Protein AF-A0A7S2G359-F1 (afdb_monomer_lite)

Sequence (120 aa):
ASSFGYTTSPPGTKCIFGVDARDENSHCILDGGDYGSMGWCYTSSDRSSWGSCGDGCPLYGANKVLQERIQALENRLDEQAKDGIRDEIAAEDGEAAATAVESTTGAPARSAHAASPRGR

pLDDT: mean 76.42, std 20.87, range [30.61, 97.62]

Foldseek 3Di:
DDDVQAAEDDPPQDADAPLDVQCVRAAAHCPVQPQHPRHKHANDSVSRYIYRDDPPTQDDDPVNVVVVVVVVVVVVVVVVVVVVVVVVVVVVVPDDDDDDDDDDDDDDDDDDDDDDDDDD

Secondary structure (DSSP, 8-state):
-EETTEEEPPTTPPP-TTSSGGGTTTS-B-STTTT-TT-EEESSTTSSEEEE--TTSPP-HHHHHHHHHHHHHHHHHHHHHHHHHHHHHHHHTT---S----------------------

Organism: NCBI:txid327968

Radius of gyration: 33.69 Å; chains: 1; bounding box: 62×44×89 Å

Structure (mmCIF, N/CA/C/O backbone):
data_AF-A0A7S2G359-F1
#
_entry.id   AF-A0A7S2G359-F1
#
loop_
_atom_site.group_PDB
_atom_site.id
_atom_site.type_symbol
_atom_site.label_atom_id
_atom_site.label_alt_id
_atom_site.label_comp_id
_atom_site.label_asym_id
_atom_site.label_entity_id
_atom_site.label_seq_id
_atom_site.pdbx_PDB_ins_code
_atom_site.Cartn_x
_atom_site.Cartn_y
_atom_site.Cartn_z
_atom_site.occupancy
_atom_site.B_iso_or_equiv
_atom_site.auth_seq_id
_atom_site.auth_comp_id
_atom_site.auth_asym_id
_atom_site.auth_atom_id
_atom_site.pdbx_PDB_model_num
ATOM 1 N N . ALA A 1 1 ? 16.456 9.908 -4.224 1.00 54.00 1 ALA A N 1
ATOM 2 C CA . ALA A 1 1 ? 17.850 9.479 -4.445 1.00 54.00 1 ALA A CA 1
ATOM 3 C C . ALA A 1 1 ? 17.878 8.618 -5.699 1.00 54.00 1 ALA A C 1
ATOM 5 O O . ALA A 1 1 ? 17.050 7.723 -5.804 1.00 54.00 1 ALA A O 1
ATOM 6 N N . SER A 1 2 ? 18.752 8.904 -6.662 1.00 48.56 2 SER A N 1
ATOM 7 C CA . SER A 1 2 ? 18.867 8.100 -7.887 1.00 48.56 2 SER A CA 1
ATOM 8 C C . SER A 1 2 ? 20.039 7.134 -7.736 1.00 48.56 2 SER A C 1
ATOM 10 O O . SER A 1 2 ? 21.153 7.565 -7.449 1.00 48.56 2 SER A O 1
ATOM 12 N N . SER A 1 3 ? 19.781 5.839 -7.902 1.00 55.12 3 SER A N 1
ATOM 13 C CA . SER A 1 3 ? 20.812 4.810 -8.074 1.00 55.12 3 SER A CA 1
ATOM 14 C C . SER A 1 3 ? 20.771 4.379 -9.538 1.00 55.12 3 SER A C 1
ATOM 16 O O . SER A 1 3 ? 19.694 4.395 -10.131 1.00 55.12 3 SER A O 1
ATOM 18 N N . PHE A 1 4 ? 21.918 4.070 -10.146 1.00 58.28 4 PHE A N 1
ATOM 19 C CA . PHE A 1 4 ? 22.046 3.795 -11.584 1.00 58.28 4 PHE A CA 1
ATOM 20 C C . PHE A 1 4 ? 20.929 2.856 -12.089 1.00 58.28 4 PHE A C 1
ATOM 22 O O . PHE A 1 4 ? 20.926 1.667 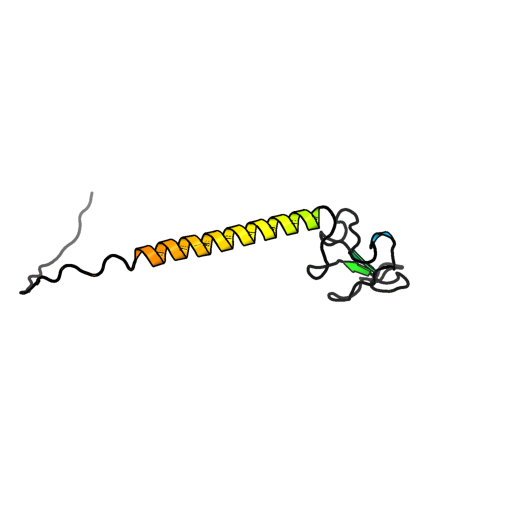-11.787 1.00 58.28 4 PHE A O 1
ATOM 29 N N . GLY A 1 5 ? 19.969 3.421 -12.833 1.00 67.69 5 GLY A N 1
ATOM 30 C CA . GLY A 1 5 ? 18.840 2.708 -13.446 1.00 67.69 5 GLY A CA 1
ATOM 31 C C . GLY A 1 5 ? 17.457 2.923 -12.815 1.00 67.69 5 GLY A C 1
ATOM 32 O O . GLY A 1 5 ? 16.473 2.666 -13.498 1.00 67.69 5 GLY A O 1
ATOM 33 N N . TYR A 1 6 ? 17.347 3.436 -11.583 1.00 75.81 6 TYR A N 1
ATOM 34 C CA . TYR A 1 6 ? 16.053 3.611 -10.904 1.00 75.81 6 TYR A CA 1
ATOM 35 C C . TYR A 1 6 ? 15.940 4.957 -10.181 1.00 75.81 6 TYR A C 1
ATOM 37 O O . TYR A 1 6 ? 16.797 5.335 -9.375 1.00 75.81 6 TYR A O 1
ATOM 45 N N . THR A 1 7 ? 14.842 5.670 -10.444 1.00 90.62 7 THR A N 1
ATOM 46 C CA . THR A 1 7 ? 14.549 6.977 -9.844 1.00 90.62 7 THR A CA 1
ATOM 47 C C . THR A 1 7 ? 13.432 6.867 -8.814 1.00 90.62 7 THR A C 1
ATOM 49 O O . THR A 1 7 ? 12.316 6.470 -9.131 1.00 90.62 7 THR A O 1
ATOM 52 N N . THR A 1 8 ? 13.704 7.272 -7.574 1.00 93.19 8 THR A N 1
ATOM 53 C CA . THR A 1 8 ? 12.653 7.402 -6.556 1.00 93.19 8 THR A CA 1
ATOM 54 C C . THR A 1 8 ? 11.795 8.633 -6.838 1.00 93.19 8 THR A C 1
ATOM 56 O O . THR A 1 8 ? 12.337 9.741 -6.926 1.00 93.19 8 THR A O 1
ATOM 59 N N . SER A 1 9 ? 10.481 8.473 -6.924 1.00 93.94 9 SER A N 1
ATOM 60 C CA . SER A 1 9 ? 9.550 9.587 -7.095 1.00 93.94 9 SER A CA 1
ATOM 61 C C . SER A 1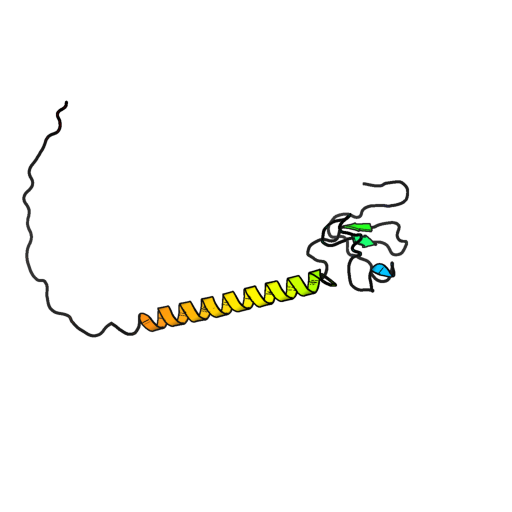 9 ? 9.336 10.388 -5.804 1.00 93.94 9 SER A C 1
ATOM 63 O O . SER A 1 9 ? 9.486 9.845 -4.707 1.00 93.94 9 SER A O 1
ATOM 65 N N . PRO A 1 10 ? 8.963 11.679 -5.904 1.00 92.50 10 PRO A N 1
ATOM 66 C CA . PRO A 1 10 ? 8.585 12.486 -4.746 1.00 92.50 10 PRO A CA 1
ATOM 67 C C . PRO A 1 10 ? 7.374 11.910 -3.985 1.00 92.50 10 PRO A C 1
ATOM 69 O O . PRO A 1 10 ? 6.527 11.249 -4.601 1.00 92.50 10 PRO A O 1
ATOM 72 N N . PRO A 1 11 ? 7.225 12.212 -2.680 1.00 90.94 11 PRO A N 1
ATOM 73 C CA . PRO A 1 11 ? 6.041 11.837 -1.908 1.00 90.94 11 PRO A CA 1
ATOM 74 C C . PRO A 1 11 ? 4.739 12.319 -2.560 1.00 90.94 11 PRO A C 1
ATOM 76 O O . PRO A 1 11 ? 4.681 13.412 -3.122 1.00 90.94 11 PRO A O 1
ATOM 79 N N . GLY A 1 12 ? 3.688 11.502 -2.480 1.00 90.06 12 GLY A N 1
ATOM 80 C CA . GLY A 1 12 ? 2.375 11.804 -3.065 1.00 90.06 12 GLY A CA 1
ATOM 81 C C . GLY A 1 12 ? 2.240 11.483 -4.559 1.00 90.06 12 GLY A C 1
ATOM 82 O O . GLY A 1 12 ? 1.128 11.551 -5.089 1.00 90.06 12 GLY A O 1
ATOM 83 N N . THR A 1 13 ? 3.327 11.084 -5.231 1.00 93.25 13 THR A N 1
ATOM 84 C CA . THR A 1 13 ? 3.259 10.570 -6.608 1.00 93.25 13 THR A CA 1
ATOM 85 C C . THR A 1 13 ? 2.375 9.323 -6.655 1.00 93.25 13 THR A C 1
ATOM 87 O O . THR A 1 13 ? 2.498 8.435 -5.813 1.00 93.25 13 THR A O 1
ATOM 90 N N . LYS A 1 14 ? 1.458 9.264 -7.625 1.00 92.62 14 LYS A N 1
ATOM 91 C CA . LYS A 1 14 ? 0.509 8.153 -7.766 1.00 92.62 14 LYS A CA 1
ATOM 92 C C . LYS A 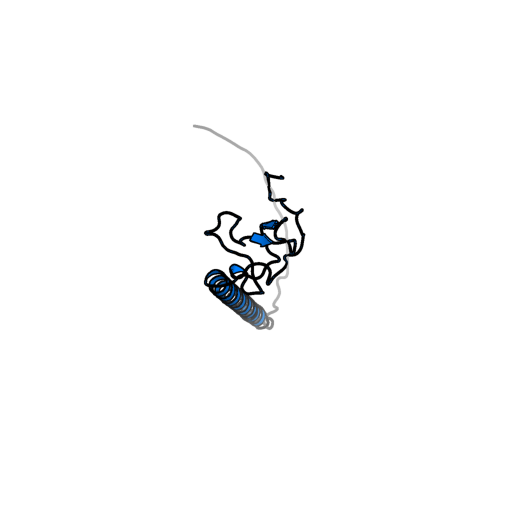1 14 ? 1.178 6.913 -8.358 1.00 92.62 14 LYS A C 1
ATOM 94 O O . LYS A 1 14 ? 2.023 7.027 -9.243 1.00 92.62 14 LYS A O 1
ATOM 99 N N . CYS A 1 15 ? 0.741 5.746 -7.894 1.00 92.94 15 CYS A N 1
ATOM 100 C CA . CYS A 1 15 ? 1.102 4.465 -8.488 1.00 92.94 15 CYS A CA 1
ATOM 101 C C . CYS A 1 15 ? 0.476 4.300 -9.873 1.00 92.94 15 CYS A C 1
ATOM 103 O O . CYS A 1 15 ? -0.651 4.743 -10.110 1.00 92.94 15 CYS A O 1
ATOM 105 N N . ILE A 1 16 ? 1.189 3.609 -10.758 1.00 94.44 16 ILE A N 1
ATOM 106 C CA . ILE A 1 16 ? 0.659 3.111 -12.025 1.00 94.44 16 ILE A CA 1
ATOM 107 C C . ILE A 1 16 ? 0.547 1.591 -11.910 1.00 94.44 16 ILE A C 1
ATOM 109 O O . ILE A 1 16 ? 1.558 0.903 -11.802 1.00 94.44 16 ILE A O 1
ATOM 113 N N . PHE A 1 17 ? -0.687 1.087 -11.926 1.00 93.69 17 PHE A N 1
ATOM 114 C CA . PHE A 1 17 ? -0.988 -0.343 -11.821 1.00 93.69 17 PHE A CA 1
ATOM 115 C C . PHE A 1 17 ? -1.072 -1.025 -13.191 1.00 93.69 17 PHE A C 1
ATOM 117 O O . PHE A 1 17 ? -1.321 -0.375 -14.209 1.00 93.69 17 PHE A O 1
ATOM 124 N N . GLY A 1 18 ? -0.893 -2.346 -13.217 1.00 94.12 18 GLY A N 1
ATOM 125 C CA . GLY A 1 18 ? -0.783 -3.144 -14.437 1.00 94.12 18 GLY A CA 1
ATOM 126 C C . GLY A 1 18 ? 0.576 -3.024 -15.123 1.00 94.12 18 GLY A C 1
ATOM 127 O O . GLY A 1 18 ? 0.747 -3.526 -16.235 1.00 94.12 18 GLY A O 1
ATOM 128 N N . VAL A 1 19 ? 1.542 -2.365 -14.477 1.00 94.38 19 VAL A N 1
ATOM 129 C CA . VAL A 1 19 ? 2.913 -2.246 -14.982 1.00 94.38 19 VAL A CA 1
ATOM 130 C C . VAL A 1 19 ? 3.729 -3.461 -14.565 1.00 94.38 19 VAL A C 1
ATOM 132 O O . VAL A 1 19 ? 4.584 -3.896 -15.333 1.00 94.38 19 VAL A O 1
ATOM 135 N N . ASP A 1 20 ? 3.464 -4.034 -13.393 1.00 93.81 20 ASP A N 1
ATOM 136 C CA . ASP A 1 20 ? 4.126 -5.228 -12.867 1.00 93.81 20 ASP A CA 1
ATOM 137 C C . ASP A 1 20 ? 3.067 -6.256 -12.462 1.00 93.81 20 ASP A C 1
ATOM 139 O O . ASP A 1 20 ? 2.112 -5.918 -11.781 1.00 93.81 20 ASP A O 1
ATOM 143 N N . ALA A 1 21 ? 3.222 -7.524 -12.846 1.00 93.38 21 ALA A N 1
ATOM 144 C CA . ALA A 1 21 ? 2.215 -8.547 -12.550 1.00 93.38 21 ALA A CA 1
ATOM 145 C C . ALA A 1 21 ? 1.953 -8.735 -11.041 1.00 93.38 21 ALA A C 1
ATOM 147 O O . ALA A 1 21 ? 0.876 -9.188 -10.665 1.00 93.38 21 ALA A O 1
ATOM 148 N N . ARG A 1 22 ? 2.917 -8.377 -10.183 1.00 91.81 22 ARG A N 1
ATOM 149 C CA . ARG A 1 22 ? 2.794 -8.446 -8.719 1.00 91.81 22 ARG A CA 1
ATOM 150 C C . ARG A 1 22 ? 1.876 -7.373 -8.131 1.00 91.81 22 ARG A C 1
ATOM 152 O O . ARG A 1 22 ? 1.529 -7.471 -6.960 1.00 91.81 22 ARG A O 1
ATOM 159 N N . ASP A 1 23 ? 1.531 -6.339 -8.901 1.00 91.12 23 ASP A N 1
ATOM 160 C CA . ASP A 1 23 ? 0.629 -5.272 -8.451 1.00 91.12 23 ASP A CA 1
ATOM 161 C C . ASP A 1 23 ? -0.860 -5.666 -8.514 1.00 91.12 23 ASP A C 1
ATOM 163 O O . ASP A 1 23 ? -1.720 -4.926 -8.023 1.00 91.12 23 ASP A O 1
ATOM 167 N N . GLU A 1 24 ? -1.161 -6.820 -9.129 1.00 89.75 24 GLU A N 1
ATOM 168 C CA . GLU A 1 24 ? -2.509 -7.385 -9.305 1.00 89.75 24 GLU A CA 1
ATOM 169 C C . GLU A 1 24 ? -3.536 -6.328 -9.756 1.00 89.75 24 GLU A C 1
ATOM 171 O O . GLU A 1 24 ? -4.707 -6.334 -9.367 1.00 89.75 24 GLU A O 1
ATOM 176 N N . ASN A 1 25 ? -3.067 -5.360 -10.548 1.00 90.69 25 ASN A N 1
ATOM 177 C CA . ASN A 1 25 ? -3.814 -4.226 -11.073 1.00 90.69 25 ASN A CA 1
ATOM 178 C C . ASN A 1 25 ? -4.448 -3.286 -10.027 1.00 90.69 25 ASN A C 1
ATOM 180 O O . ASN A 1 25 ? -5.252 -2.433 -10.413 1.00 90.69 25 ASN A O 1
ATOM 184 N N . SER A 1 26 ? -4.134 -3.406 -8.733 1.00 88.50 26 SER A N 1
ATOM 185 C CA . SER A 1 26 ? -4.890 -2.679 -7.700 1.00 88.50 26 SER A CA 1
ATOM 186 C C . SER A 1 26 ? -4.147 -2.329 -6.412 1.00 88.50 26 SER A C 1
ATOM 188 O O . SER A 1 26 ? -4.641 -1.481 -5.664 1.00 88.50 26 SER A O 1
ATOM 190 N N . HIS A 1 27 ? -2.991 -2.933 -6.128 1.00 89.56 27 HIS A N 1
ATOM 191 C CA . HIS A 1 27 ? -2.295 -2.709 -4.864 1.00 89.56 27 HIS A CA 1
ATOM 192 C C . HIS A 1 27 ? -0.777 -2.625 -5.016 1.00 89.56 27 HIS A C 1
ATOM 194 O O . HIS A 1 27 ? -0.189 -2.970 -6.037 1.00 89.56 27 HIS A O 1
ATOM 200 N N . CYS A 1 28 ? -0.127 -2.123 -3.970 1.00 92.44 28 CYS A N 1
ATOM 201 C CA . CYS A 1 28 ? 1.325 -2.031 -3.922 1.00 92.44 28 CYS A CA 1
ATOM 202 C C . CYS A 1 28 ? 1.969 -3.411 -3.765 1.00 92.44 28 CYS A C 1
ATOM 204 O O . CYS A 1 28 ? 1.394 -4.331 -3.186 1.00 92.44 28 CYS A O 1
ATOM 206 N N . ILE A 1 29 ? 3.194 -3.550 -4.249 1.00 92.38 29 ILE A N 1
ATOM 207 C CA . ILE A 1 29 ? 3.983 -4.775 -4.176 1.00 92.38 29 ILE A CA 1
ATOM 208 C C . ILE A 1 29 ? 4.641 -4.846 -2.796 1.00 92.38 29 ILE A C 1
ATOM 210 O O . ILE A 1 29 ? 5.336 -3.918 -2.379 1.00 92.38 29 ILE A O 1
ATOM 214 N N . LEU A 1 30 ? 4.414 -5.941 -2.071 1.00 90.06 30 LEU A N 1
ATOM 215 C CA . LEU A 1 30 ? 4.976 -6.176 -0.743 1.00 90.06 30 LEU A CA 1
ATOM 216 C C . LEU A 1 30 ? 6.112 -7.189 -0.863 1.00 90.06 30 LEU A C 1
AT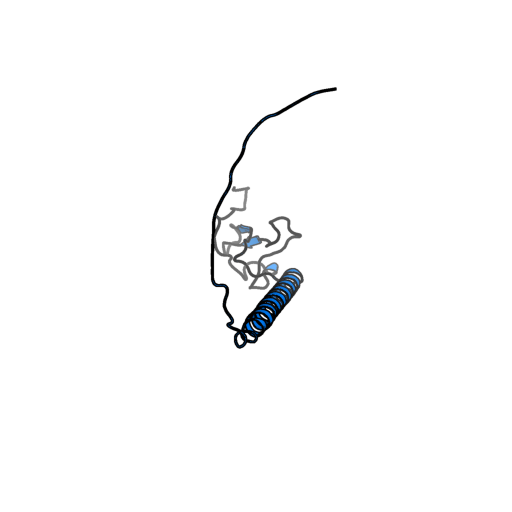OM 218 O O . LEU A 1 30 ? 5.907 -8.396 -0.784 1.00 90.06 30 LEU A O 1
ATOM 222 N N . ASP A 1 31 ? 7.328 -6.680 -1.015 1.00 88.56 31 ASP A N 1
ATOM 223 C CA . ASP A 1 31 ? 8.544 -7.494 -0.995 1.00 88.56 31 ASP A CA 1
ATOM 224 C C . ASP A 1 31 ? 9.011 -7.653 0.461 1.00 88.56 31 ASP A C 1
ATOM 226 O O . ASP A 1 31 ? 9.940 -6.996 0.911 1.00 88.56 31 ASP A O 1
ATOM 230 N N . GLY A 1 32 ? 8.263 -8.425 1.259 1.00 84.94 32 GLY A N 1
ATOM 231 C CA . GLY A 1 32 ? 8.630 -8.742 2.650 1.00 84.94 32 GLY A CA 1
ATOM 232 C C . GLY A 1 32 ? 8.679 -7.556 3.628 1.00 84.94 32 GLY A C 1
ATOM 233 O O . GLY A 1 32 ? 9.091 -7.730 4.770 1.00 84.94 32 GLY A O 1
ATOM 234 N N . GLY A 1 33 ? 8.236 -6.368 3.206 1.00 85.31 33 GLY A N 1
ATOM 235 C CA . GLY A 1 33 ? 8.319 -5.133 3.991 1.00 85.31 33 GLY A CA 1
ATOM 236 C C . GLY A 1 33 ? 9.584 -4.301 3.746 1.00 85.31 33 GLY A C 1
ATOM 237 O O . GLY A 1 33 ? 9.742 -3.269 4.397 1.00 85.31 33 GLY A O 1
ATOM 238 N N . ASP A 1 34 ? 10.436 -4.678 2.784 1.00 89.31 34 ASP A N 1
ATOM 239 C CA . ASP A 1 34 ? 11.713 -4.003 2.483 1.00 89.31 34 ASP A CA 1
ATOM 240 C C . ASP A 1 34 ? 11.558 -2.509 2.147 1.00 89.31 34 ASP A C 1
ATOM 242 O O . ASP A 1 34 ? 12.463 -1.704 2.366 1.00 89.31 34 ASP A O 1
ATOM 246 N N . TYR A 1 35 ? 10.381 -2.123 1.650 1.00 89.75 35 TYR A N 1
ATOM 247 C CA . TYR A 1 35 ? 10.058 -0.760 1.226 1.00 89.75 35 TYR A CA 1
ATOM 248 C C . TYR A 1 35 ? 9.010 -0.077 2.116 1.00 89.75 35 TYR A C 1
ATOM 250 O O . TYR A 1 35 ? 8.451 0.952 1.731 1.00 89.75 35 TYR A O 1
ATOM 258 N N . GLY A 1 36 ? 8.763 -0.640 3.302 1.00 87.62 36 GLY A N 1
ATOM 259 C CA . GLY A 1 36 ? 7.714 -0.234 4.234 1.00 87.62 36 GLY A CA 1
ATOM 260 C C . GLY A 1 36 ? 6.567 -1.244 4.299 1.00 87.62 36 GLY A C 1
ATOM 261 O O . GLY A 1 36 ? 6.398 -2.095 3.426 1.00 87.62 36 GLY A O 1
ATOM 262 N N . SER A 1 37 ? 5.742 -1.131 5.340 1.00 85.38 37 SER A N 1
ATOM 263 C CA . SER A 1 37 ? 4.593 -2.021 5.578 1.00 85.38 37 SER A CA 1
ATOM 264 C C . SER A 1 37 ? 3.511 -1.928 4.499 1.00 85.38 37 SER A C 1
ATOM 266 O O . SER A 1 37 ? 2.736 -2.866 4.324 1.00 85.38 37 SER A O 1
ATOM 268 N N . MET A 1 38 ? 3.467 -0.809 3.774 1.00 88.69 38 MET A N 1
ATOM 269 C CA . MET A 1 38 ? 2.537 -0.565 2.670 1.00 88.69 38 MET A CA 1
ATOM 270 C C . MET A 1 38 ? 3.096 -1.014 1.309 1.00 88.69 38 MET A C 1
ATOM 272 O O . MET A 1 38 ? 2.389 -0.935 0.308 1.00 88.69 38 MET A O 1
ATOM 276 N N . GLY A 1 39 ? 4.349 -1.482 1.249 1.00 92.00 39 GLY A N 1
ATOM 277 C CA . GLY A 1 39 ? 5.003 -1.902 0.011 1.00 92.00 39 GLY A CA 1
ATOM 278 C C . GLY A 1 39 ? 5.452 -0.740 -0.880 1.00 92.00 39 GLY A C 1
ATOM 279 O O . GLY A 1 39 ? 5.694 0.376 -0.419 1.00 92.00 39 GLY A O 1
ATOM 280 N N . TRP A 1 40 ? 5.582 -1.011 -2.176 1.00 93.88 40 TRP A N 1
ATOM 281 C CA . TRP A 1 40 ? 6.036 -0.051 -3.183 1.00 93.88 40 TRP A CA 1
ATOM 282 C C . TRP A 1 40 ? 5.302 -0.227 -4.514 1.00 93.88 40 TRP A C 1
ATOM 284 O O . TRP A 1 40 ? 4.616 -1.222 -4.738 1.00 93.88 40 TRP A O 1
ATOM 294 N N . CYS A 1 41 ? 5.437 0.742 -5.412 1.00 94.69 41 CYS A N 1
ATOM 295 C CA . CYS A 1 41 ? 4.857 0.666 -6.749 1.00 94.69 41 CYS A CA 1
ATOM 296 C C . CYS A 1 41 ? 5.712 1.401 -7.784 1.00 94.69 41 CYS A C 1
ATOM 298 O O . CYS A 1 41 ? 6.512 2.282 -7.446 1.00 94.69 41 CYS A O 1
ATOM 300 N N . TYR A 1 42 ? 5.508 1.069 -9.060 1.00 95.62 42 TYR A N 1
ATOM 301 C CA . TYR A 1 42 ? 6.002 1.893 -10.155 1.00 95.62 42 TYR A CA 1
ATOM 302 C C . TYR A 1 42 ? 5.167 3.164 -10.289 1.00 95.62 42 TYR A C 1
ATOM 304 O O . TYR A 1 42 ? 3.950 3.174 -10.106 1.00 95.62 42 TYR A O 1
ATOM 312 N N . THR A 1 43 ? 5.848 4.246 -10.633 1.00 94.88 43 THR A N 1
ATOM 313 C CA . THR A 1 43 ? 5.262 5.571 -10.868 1.00 94.88 43 THR A CA 1
ATOM 314 C C . THR A 1 43 ? 5.448 6.021 -12.319 1.00 94.88 43 THR A C 1
ATOM 316 O O . THR A 1 43 ? 4.996 7.101 -12.693 1.00 94.88 43 THR A O 1
ATOM 319 N N . SER A 1 44 ? 6.084 5.184 -13.147 1.00 95.25 44 SER A N 1
ATOM 320 C CA . SER A 1 44 ? 6.192 5.328 -14.597 1.00 95.25 44 SER A CA 1
ATOM 321 C C . SER A 1 44 ? 5.883 4.000 -15.298 1.00 95.25 44 SER A C 1
ATOM 323 O O . SER A 1 44 ? 6.149 2.917 -14.775 1.00 95.25 44 SER A O 1
ATOM 325 N N . SER A 1 45 ? 5.315 4.070 -16.503 1.00 94.50 45 SER A N 1
ATOM 326 C CA . SER A 1 45 ? 4.943 2.885 -17.293 1.00 94.50 45 SER A CA 1
ATOM 327 C C . SER A 1 45 ? 6.149 2.113 -17.838 1.00 94.50 45 SER A C 1
ATOM 329 O O . SER A 1 45 ? 6.053 0.916 -18.093 1.00 94.50 45 SER A O 1
ATOM 331 N N . ASP A 1 46 ? 7.288 2.785 -17.991 1.00 93.31 46 ASP A N 1
ATOM 332 C CA . ASP A 1 46 ? 8.562 2.210 -18.432 1.00 93.31 46 ASP A CA 1
ATOM 333 C C . ASP A 1 46 ? 9.390 1.612 -17.282 1.00 93.31 46 ASP A C 1
ATOM 335 O O . ASP A 1 46 ? 10.510 1.157 -17.510 1.00 93.31 46 ASP A O 1
ATOM 339 N N . ARG A 1 47 ? 8.850 1.613 -16.052 1.00 93.06 47 ARG A N 1
ATOM 340 C CA . ARG A 1 47 ? 9.495 1.096 -14.833 1.00 93.06 47 ARG A CA 1
ATOM 341 C C . ARG A 1 47 ? 10.778 1.830 -14.420 1.00 93.06 47 ARG A C 1
ATOM 343 O O . ARG A 1 47 ? 11.513 1.341 -13.562 1.00 93.06 47 ARG A O 1
ATOM 350 N N . SER A 1 48 ? 11.049 3.005 -14.991 1.00 93.50 48 SER A N 1
ATOM 351 C CA . SER A 1 48 ? 12.223 3.820 -14.655 1.00 93.50 48 SER A CA 1
ATOM 352 C C . SER A 1 48 ? 12.092 4.563 -13.319 1.00 93.50 48 SER A C 1
ATOM 354 O O . SER A 1 48 ? 13.109 4.894 -12.694 1.00 93.50 48 SER A O 1
ATOM 356 N N . SER A 1 49 ? 10.861 4.797 -12.845 1.00 95.25 49 SER A N 1
ATOM 357 C CA . SER A 1 49 ? 10.599 5.410 -11.546 1.00 95.25 49 SER A CA 1
ATOM 358 C C . SER A 1 49 ? 9.640 4.614 -10.668 1.00 95.25 49 SER A C 1
ATOM 360 O O . SER A 1 49 ? 8.709 3.959 -11.139 1.00 95.25 49 SER A O 1
ATOM 362 N N . TRP A 1 50 ? 9.876 4.688 -9.360 1.00 95.19 50 TRP A N 1
ATOM 363 C CA . TRP A 1 50 ? 9.125 3.961 -8.339 1.00 95.19 50 TRP A CA 1
ATOM 364 C C . TRP A 1 50 ? 9.046 4.760 -7.035 1.00 95.19 50 TRP A C 1
ATOM 366 O O . TRP A 1 50 ? 9.750 5.757 -6.858 1.00 95.19 50 TRP A O 1
ATOM 376 N N . GLY A 1 51 ? 8.210 4.321 -6.097 1.00 94.25 51 GLY A N 1
ATOM 377 C CA . GLY A 1 51 ? 8.158 4.892 -4.751 1.00 94.25 51 GLY A CA 1
ATOM 378 C C . GLY A 1 51 ? 7.561 3.941 -3.717 1.00 94.25 51 GLY A C 1
ATOM 379 O O . GLY A 1 51 ? 6.808 3.031 -4.063 1.00 94.25 51 GLY A O 1
ATOM 380 N N . SER A 1 52 ? 7.902 4.166 -2.446 1.00 94.25 52 SER A N 1
ATOM 381 C CA . SER A 1 52 ? 7.242 3.517 -1.310 1.00 94.25 52 SER A CA 1
ATOM 382 C C . SER A 1 52 ? 5.811 4.020 -1.172 1.00 94.25 52 SER A C 1
ATOM 384 O O . SER A 1 52 ? 5.550 5.224 -1.258 1.00 94.25 52 SER A O 1
ATOM 386 N N . CYS A 1 53 ? 4.890 3.097 -0.933 1.00 93.38 53 CYS A N 1
ATOM 387 C CA . CYS A 1 53 ? 3.498 3.427 -0.695 1.00 93.38 53 CYS A CA 1
ATOM 388 C C . CYS A 1 53 ? 3.304 3.979 0.723 1.00 93.38 53 CYS A C 1
ATOM 390 O O . CYS A 1 53 ? 4.020 3.618 1.655 1.00 93.38 53 CYS A O 1
ATOM 392 N N . GLY A 1 54 ? 2.333 4.877 0.874 1.00 88.62 54 GLY A N 1
ATOM 393 C CA . GLY A 1 54 ? 1.881 5.397 2.168 1.00 88.62 54 GLY A CA 1
ATOM 394 C C . GLY A 1 54 ? 0.412 5.061 2.416 1.00 88.62 54 GLY A C 1
ATOM 395 O O . GLY A 1 54 ? -0.198 4.333 1.634 1.00 88.62 54 GLY A O 1
ATOM 396 N N . ASP A 1 55 ? -0.175 5.662 3.449 1.00 84.38 55 ASP A N 1
ATOM 397 C CA . ASP A 1 55 ? -1.522 5.339 3.963 1.00 84.38 55 ASP A CA 1
ATOM 398 C C . ASP A 1 55 ? -2.664 5.512 2.946 1.00 84.38 55 ASP A C 1
ATOM 400 O O . ASP A 1 55 ? -3.765 5.003 3.129 1.00 84.38 55 ASP A O 1
ATOM 404 N N . GLY A 1 56 ? -2.417 6.231 1.848 1.00 79.12 56 GLY A N 1
ATOM 405 C CA . GLY A 1 56 ? -3.378 6.386 0.755 1.00 79.12 56 GLY A CA 1
ATOM 406 C C . GLY A 1 56 ? -3.503 5.169 -0.168 1.00 79.12 56 GLY A C 1
ATOM 407 O O . GLY A 1 56 ? -4.305 5.218 -1.100 1.00 79.12 56 GLY A O 1
ATOM 408 N N . CYS A 1 57 ? -2.702 4.117 0.027 1.00 81.19 57 CYS A N 1
ATOM 409 C CA . CYS A 1 57 ? -2.759 2.899 -0.780 1.00 81.19 57 CYS A CA 1
ATOM 410 C C . CYS A 1 57 ? -3.592 1.812 -0.082 1.00 81.19 57 CYS A C 1
ATOM 412 O O . CYS A 1 57 ? -3.433 1.599 1.120 1.00 81.19 57 CYS A O 1
ATOM 414 N N . PRO A 1 58 ? -4.474 1.106 -0.810 1.00 78.25 58 PRO A N 1
ATOM 415 C CA . PRO A 1 58 ? -5.306 0.070 -0.217 1.00 78.25 58 PRO A CA 1
ATOM 416 C C . PRO A 1 58 ? -4.451 -1.093 0.299 1.00 78.25 58 PRO A C 1
ATOM 418 O O . PRO A 1 58 ? -3.558 -1.589 -0.390 1.00 78.25 58 PRO A O 1
ATOM 421 N N . LEU A 1 59 ? -4.768 -1.559 1.508 1.00 82.44 59 LEU A N 1
ATOM 422 C CA . LEU A 1 59 ? -4.219 -2.804 2.037 1.00 82.44 59 LEU A CA 1
ATOM 423 C C . LEU A 1 59 ? -4.766 -4.005 1.262 1.00 82.44 59 LEU A C 1
ATOM 425 O O . LEU A 1 59 ? -5.908 -3.997 0.796 1.00 82.44 59 LEU A O 1
ATOM 429 N N . TYR A 1 60 ? -3.975 -5.073 1.197 1.00 82.31 60 TYR A N 1
ATOM 430 C CA . TYR A 1 60 ? -4.345 -6.332 0.550 1.00 82.31 60 TYR A CA 1
ATOM 431 C C . TYR A 1 60 ? -3.908 -7.550 1.380 1.00 82.31 60 TYR A C 1
ATOM 433 O O . TYR A 1 60 ? -3.236 -7.420 2.411 1.00 82.31 60 TYR A O 1
ATOM 441 N N . GLY A 1 61 ? -4.346 -8.740 0.959 1.00 83.69 61 GLY A N 1
ATOM 442 C CA . GLY A 1 61 ? -4.011 -10.009 1.606 1.00 83.69 61 GLY A CA 1
ATOM 443 C C . GLY A 1 61 ? -4.372 -10.054 3.095 1.00 83.69 61 GLY A C 1
ATOM 444 O O . GLY A 1 61 ? -5.419 -9.562 3.519 1.00 83.69 61 GLY A O 1
ATOM 445 N N . ALA A 1 62 ? -3.484 -10.637 3.905 1.00 86.06 62 ALA A N 1
ATOM 446 C CA . ALA A 1 62 ? -3.683 -10.765 5.350 1.00 86.06 62 ALA A CA 1
ATOM 447 C C . ALA A 1 62 ? -3.800 -9.405 6.061 1.00 86.06 62 ALA A C 1
ATOM 449 O O . ALA A 1 62 ? -4.613 -9.263 6.971 1.00 86.06 62 ALA A O 1
ATOM 450 N N . ASN A 1 63 ? -3.052 -8.389 5.617 1.00 84.19 63 ASN A N 1
ATOM 451 C CA . ASN A 1 63 ? -3.093 -7.054 6.220 1.00 84.19 63 ASN A CA 1
ATOM 452 C C . ASN A 1 63 ? -4.459 -6.386 6.031 1.00 84.19 63 ASN A C 1
ATOM 454 O O . ASN A 1 63 ? -4.968 -5.760 6.958 1.00 84.19 63 ASN A O 1
ATOM 458 N N . LYS A 1 64 ? -5.099 -6.582 4.870 1.00 85.69 64 LYS A N 1
ATOM 459 C CA . LYS A 1 64 ? -6.475 -6.121 4.640 1.00 85.69 64 LYS A CA 1
ATOM 460 C C . LYS A 1 64 ? -7.461 -6.771 5.606 1.00 85.69 64 LYS A C 1
ATOM 462 O O . LYS A 1 64 ? -8.257 -6.073 6.222 1.00 85.69 64 LYS A O 1
ATOM 467 N N . VAL A 1 65 ? -7.377 -8.091 5.779 1.00 91.62 65 VAL A N 1
ATOM 468 C CA . VAL A 1 65 ? -8.260 -8.818 6.706 1.00 91.62 65 VAL A CA 1
ATOM 469 C C . VAL A 1 65 ? -8.069 -8.318 8.138 1.00 91.62 65 VAL A C 1
ATOM 471 O O . VAL A 1 65 ? -9.047 -8.117 8.852 1.00 91.62 65 VAL A O 1
ATOM 474 N N . LEU A 1 66 ? -6.826 -8.085 8.566 1.00 91.75 66 LEU A N 1
ATOM 475 C CA . LEU A 1 66 ? -6.544 -7.530 9.891 1.00 91.75 66 LEU A CA 1
ATOM 476 C C . LEU A 1 66 ? -7.149 -6.131 10.063 1.00 91.75 66 LEU A C 1
ATOM 478 O O . LEU A 1 66 ? -7.818 -5.890 11.065 1.00 91.75 66 LEU A O 1
ATOM 482 N N . GLN A 1 67 ? -6.991 -5.246 9.076 1.00 89.44 67 GLN A N 1
ATOM 483 C CA . GLN A 1 67 ? -7.597 -3.911 9.076 1.00 89.44 67 GLN A CA 1
ATOM 484 C C . GLN A 1 67 ? -9.126 -3.981 9.207 1.00 89.44 67 GLN A C 1
ATOM 486 O O . GLN A 1 67 ? -9.708 -3.278 10.029 1.00 89.44 67 GLN A O 1
ATOM 491 N N . GLU A 1 68 ? -9.783 -4.849 8.435 1.00 93.62 68 GLU A N 1
ATOM 492 C CA . GLU A 1 68 ? -11.239 -5.039 8.495 1.00 93.62 68 GLU A CA 1
ATOM 493 C C . GLU A 1 68 ? -11.693 -5.531 9.878 1.00 93.62 68 GLU A C 1
ATOM 495 O O . GLU A 1 68 ? -12.728 -5.102 10.387 1.00 93.62 68 GLU A O 1
ATOM 500 N N . ARG A 1 69 ? -10.907 -6.401 10.527 1.00 96.38 69 ARG A N 1
ATOM 501 C CA . ARG A 1 69 ? -11.186 -6.860 11.898 1.00 96.38 69 ARG A CA 1
ATOM 502 C C . ARG A 1 69 ? -11.016 -5.744 12.923 1.00 96.38 69 ARG A C 1
ATOM 504 O O . ARG A 1 69 ? -11.845 -5.657 13.822 1.00 96.38 69 ARG A O 1
ATOM 511 N N . ILE A 1 70 ? -9.985 -4.911 12.788 1.00 96.25 70 ILE A N 1
ATOM 512 C CA . ILE A 1 70 ? -9.766 -3.750 13.662 1.00 96.25 70 ILE A CA 1
ATOM 513 C C . ILE A 1 70 ? -10.935 -2.770 13.526 1.00 96.25 70 ILE A C 1
ATOM 515 O O . ILE A 1 70 ? -11.561 -2.458 14.532 1.00 96.25 70 ILE A O 1
ATOM 519 N N . GLN A 1 71 ? -11.329 -2.406 12.302 1.00 95.38 71 GLN A N 1
ATOM 520 C CA . GLN A 1 71 ? -12.487 -1.530 12.071 1.00 95.38 71 GLN A CA 1
ATOM 521 C C . GLN A 1 71 ? -13.785 -2.120 12.637 1.00 95.38 71 GLN A C 1
ATOM 523 O O . GLN A 1 71 ? -14.596 -1.417 13.232 1.00 95.38 71 GLN A O 1
ATOM 528 N N . ALA A 1 72 ? -13.997 -3.431 12.489 1.00 97.00 72 ALA A N 1
ATOM 529 C CA . ALA A 1 72 ? -15.160 -4.094 13.073 1.00 97.00 72 ALA A CA 1
ATOM 530 C C . ALA A 1 72 ? -15.153 -4.055 14.613 1.00 97.00 72 ALA A C 1
ATOM 532 O O . ALA A 1 72 ? -16.220 -4.006 15.222 1.00 97.00 72 ALA A O 1
ATOM 533 N N . LEU A 1 73 ? -13.978 -4.098 15.248 1.00 97.62 73 LEU A N 1
ATOM 534 C CA . LEU A 1 73 ? -13.845 -3.949 16.697 1.00 97.62 73 LEU A CA 1
ATOM 535 C C . LEU A 1 73 ? -14.095 -2.505 17.136 1.00 97.62 73 LEU A C 1
ATOM 537 O O . LEU A 1 73 ? -14.867 -2.307 18.068 1.00 97.62 73 LEU A O 1
ATOM 541 N N . GLU A 1 74 ? -13.509 -1.526 16.447 1.00 96.69 74 GLU A N 1
ATOM 542 C CA . GLU A 1 74 ? -13.723 -0.093 16.698 1.00 96.69 74 GLU A CA 1
ATOM 543 C C . GLU A 1 74 ? -15.213 0.254 16.629 1.00 96.69 74 GLU A C 1
ATOM 545 O O . GLU A 1 74 ? -15.771 0.758 17.599 1.00 96.69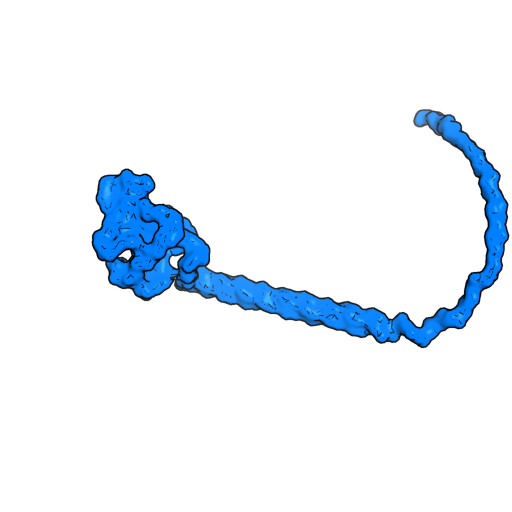 74 GLU A O 1
ATOM 550 N N . ASN A 1 75 ? -15.898 -0.168 15.562 1.00 96.50 75 ASN A N 1
ATOM 551 C CA . ASN A 1 75 ? -17.339 0.041 15.416 1.00 96.50 75 ASN A CA 1
ATOM 552 C C . ASN A 1 75 ? -18.142 -0.566 16.578 1.00 96.50 75 ASN A C 1
ATOM 554 O O . ASN A 1 75 ? -19.104 0.030 17.047 1.00 96.50 75 ASN A O 1
ATOM 558 N N . ARG A 1 76 ? -17.766 -1.754 17.069 1.00 95.75 76 ARG A N 1
ATOM 559 C CA . ARG A 1 76 ? -18.459 -2.379 18.209 1.00 95.75 76 ARG A CA 1
ATOM 560 C C . ARG A 1 76 ? -18.245 -1.606 19.506 1.00 95.75 76 ARG A C 1
ATOM 562 O O . ARG A 1 76 ? -19.189 -1.499 20.282 1.00 95.75 76 ARG A O 1
ATOM 569 N N . LEU A 1 77 ? -17.038 -1.097 19.741 1.00 95.44 77 LEU A N 1
ATOM 570 C CA . LEU A 1 77 ? -16.743 -0.275 20.915 1.00 95.44 77 LEU A CA 1
ATOM 571 C C . LEU A 1 77 ? -17.517 1.045 20.869 1.00 95.44 77 LEU A C 1
ATOM 573 O O . LEU A 1 77 ? -18.080 1.443 21.885 1.00 95.44 77 LEU A O 1
ATOM 577 N N . ASP A 1 78 ? -17.613 1.668 19.695 1.00 95.25 78 ASP A N 1
ATOM 578 C CA . ASP A 1 78 ? -18.378 2.901 19.505 1.00 95.25 78 ASP A CA 1
ATOM 579 C C . ASP A 1 78 ? -19.877 2.700 19.758 1.00 95.25 78 ASP A C 1
ATOM 581 O O . ASP A 1 78 ? -20.507 3.532 20.409 1.00 95.25 78 ASP A O 1
ATOM 585 N N . GLU A 1 79 ? -20.463 1.594 19.289 1.00 93.38 79 GLU A N 1
ATOM 586 C CA . GLU A 1 79 ? -21.869 1.279 19.577 1.00 93.38 79 GLU A CA 1
ATOM 587 C C . GLU A 1 79 ? -22.098 1.008 21.072 1.00 93.38 79 GLU A C 1
ATOM 589 O O . GLU A 1 79 ? -23.022 1.563 21.661 1.00 93.38 79 GLU A O 1
ATOM 594 N N . GLN A 1 80 ? -21.214 0.246 21.727 1.00 92.25 80 GLN A N 1
ATOM 595 C CA . GLN A 1 80 ? -21.314 0.007 23.172 1.00 92.25 80 GLN A CA 1
ATOM 596 C C . GLN A 1 80 ? -21.166 1.294 23.994 1.00 92.25 80 GLN A C 1
ATOM 598 O O . GLN A 1 80 ? -21.856 1.459 24.999 1.00 92.25 80 GLN A O 1
ATOM 603 N N . ALA A 1 81 ? -20.292 2.213 23.576 1.00 90.75 81 ALA A N 1
ATOM 604 C CA . ALA A 1 81 ? -20.132 3.507 24.230 1.00 90.75 81 ALA A CA 1
ATOM 605 C C . ALA A 1 81 ? -21.394 4.372 24.094 1.00 90.75 81 ALA A C 1
ATOM 607 O O . ALA A 1 81 ? -21.799 5.022 25.058 1.00 90.75 81 ALA A O 1
ATOM 608 N N . LYS A 1 82 ? -22.052 4.358 22.926 1.00 89.12 82 LYS A N 1
ATOM 609 C CA . LYS A 1 82 ? -23.324 5.068 22.718 1.00 89.12 82 LYS A CA 1
ATOM 610 C C . LYS A 1 82 ? -24.444 4.494 23.581 1.00 89.12 82 LYS A C 1
ATOM 612 O O . LYS A 1 82 ? -25.209 5.270 24.147 1.00 89.12 82 LYS A O 1
ATOM 617 N N . ASP A 1 83 ? -24.541 3.172 23.689 1.00 83.62 83 ASP A N 1
ATOM 618 C CA . ASP A 1 83 ? -25.581 2.519 24.490 1.00 83.62 83 ASP A CA 1
ATOM 619 C C . ASP A 1 83 ? -25.364 2.738 25.994 1.00 83.62 83 ASP A C 1
ATOM 621 O O . ASP A 1 83 ? -26.302 3.115 26.690 1.00 83.62 83 ASP A O 1
ATOM 625 N N . GLY A 1 84 ? -24.122 2.633 26.482 1.00 72.94 84 GLY A N 1
ATOM 626 C CA . GLY A 1 84 ? -23.798 2.911 27.886 1.00 72.94 84 GLY A CA 1
ATOM 627 C C . GLY A 1 84 ? -24.113 4.350 28.306 1.00 72.94 84 GLY A C 1
ATOM 628 O O . GLY A 1 84 ? -24.688 4.571 29.367 1.00 72.94 84 GLY A O 1
ATOM 629 N N . ILE A 1 85 ? -23.835 5.331 27.438 1.00 64.56 85 ILE A N 1
ATOM 630 C CA . ILE A 1 85 ? -24.210 6.735 27.680 1.00 64.56 85 ILE A CA 1
ATOM 631 C C . ILE A 1 85 ? -25.739 6.914 27.681 1.00 64.56 85 ILE A C 1
ATOM 633 O O . ILE A 1 85 ? -26.260 7.720 28.449 1.00 64.56 85 ILE A O 1
ATOM 637 N N . ARG A 1 86 ? -26.485 6.179 26.843 1.00 60.00 86 ARG A N 1
ATOM 638 C CA . ARG A 1 86 ? -27.960 6.246 26.834 1.00 60.00 86 ARG A CA 1
ATOM 639 C C . ARG A 1 86 ? -28.567 5.670 28.109 1.00 60.00 86 ARG A C 1
ATOM 641 O O . ARG A 1 86 ? -29.535 6.247 28.598 1.00 60.00 86 ARG A O 1
ATOM 648 N N . ASP A 1 87 ? -28.000 4.593 28.643 1.00 60.28 87 ASP A N 1
ATOM 649 C CA . ASP A 1 87 ? -28.438 4.007 29.912 1.00 60.28 87 ASP A CA 1
ATOM 650 C C . ASP A 1 87 ? -28.165 4.948 31.099 1.00 60.28 87 ASP A C 1
ATOM 652 O O . ASP A 1 87 ? -29.009 5.070 31.986 1.00 60.28 87 ASP A O 1
ATOM 656 N N . GLU A 1 88 ? -27.043 5.678 31.093 1.00 59.06 88 GLU A N 1
ATOM 657 C CA . GLU A 1 88 ? -26.732 6.680 32.126 1.00 59.06 88 GLU A CA 1
ATOM 658 C C . GLU A 1 88 ? -27.649 7.914 32.047 1.00 59.06 88 GLU A C 1
ATOM 660 O O . GLU A 1 88 ? -28.165 8.352 33.071 1.00 59.06 88 GLU A O 1
ATOM 665 N N . ILE A 1 89 ? -27.950 8.429 30.846 1.00 59.47 89 ILE A N 1
ATOM 666 C CA . ILE A 1 89 ? -28.884 9.562 30.678 1.00 59.47 89 ILE A CA 1
ATOM 667 C C . ILE A 1 89 ? -30.319 9.159 31.064 1.00 59.47 89 ILE A C 1
ATOM 669 O O . ILE A 1 89 ? -31.033 9.940 31.685 1.00 59.47 89 ILE A O 1
ATOM 673 N N . ALA A 1 90 ? -30.744 7.928 30.758 1.00 57.56 90 ALA A N 1
ATOM 674 C CA . ALA A 1 90 ? -32.065 7.432 31.148 1.00 57.56 90 ALA A CA 1
ATOM 675 C C . ALA A 1 90 ? -32.212 7.211 32.667 1.00 57.56 90 ALA A C 1
ATOM 677 O O . ALA A 1 90 ? -33.336 7.177 33.171 1.00 57.56 90 ALA A O 1
ATOM 678 N N . ALA A 1 91 ? -31.102 7.066 33.399 1.00 56.09 91 ALA A N 1
ATOM 679 C CA . ALA A 1 91 ? -31.109 6.921 34.850 1.00 56.09 91 ALA A CA 1
ATOM 680 C C . ALA A 1 91 ? -31.271 8.262 35.596 1.00 56.09 91 ALA A C 1
ATOM 682 O O . ALA A 1 91 ? -31.783 8.260 36.716 1.00 56.09 91 ALA A O 1
ATOM 683 N N . GLU A 1 92 ? -30.896 9.401 34.998 1.00 55.19 92 GLU A N 1
ATOM 684 C CA . GLU A 1 92 ? -30.972 10.717 35.660 1.00 55.19 92 GLU A CA 1
ATOM 685 C C . GLU A 1 92 ? -32.349 11.411 35.544 1.00 55.19 92 GLU A C 1
ATOM 687 O O . GLU A 1 92 ? -32.654 12.297 36.341 1.00 55.19 92 GLU A O 1
ATOM 692 N N . ASP A 1 93 ? -33.236 10.969 34.644 1.00 49.00 93 ASP A N 1
ATOM 693 C CA . ASP A 1 93 ? -34.585 11.549 34.463 1.00 49.00 93 ASP A CA 1
ATOM 694 C C . ASP A 1 93 ? -35.672 10.940 35.388 1.00 49.00 93 ASP A C 1
ATOM 696 O O . ASP A 1 93 ? -36.861 11.253 35.265 1.00 49.00 93 ASP A O 1
ATOM 700 N N . GLY A 1 94 ? -35.293 10.060 36.324 1.00 46.97 94 GLY A N 1
ATOM 701 C CA . GLY A 1 94 ? -36.225 9.300 37.172 1.00 46.97 94 GLY A CA 1
ATOM 702 C C . GLY A 1 94 ? -36.448 9.808 38.603 1.00 46.97 94 GLY A C 1
ATOM 703 O O . GLY A 1 94 ? -37.383 9.347 39.253 1.00 46.97 94 GLY A O 1
ATOM 704 N N . GLU A 1 95 ? -35.643 10.744 39.115 1.00 46.62 95 GLU A N 1
ATOM 705 C CA . GLU A 1 95 ? -35.645 11.109 40.545 1.00 46.62 95 GLU A CA 1
ATOM 706 C C . GLU A 1 95 ? -35.714 12.636 40.747 1.00 46.62 95 GLU A C 1
ATOM 708 O O . GLU A 1 95 ? -34.798 13.274 41.260 1.00 46.62 95 GLU A O 1
ATOM 713 N N . ALA A 1 96 ? -36.819 13.262 40.335 1.00 41.41 96 ALA A N 1
ATOM 714 C CA . ALA A 1 96 ? -37.091 14.668 40.654 1.00 41.41 96 ALA A CA 1
ATOM 715 C C . ALA A 1 96 ? -38.572 14.924 40.971 1.00 41.41 96 ALA A C 1
ATOM 717 O O . ALA A 1 96 ? -39.199 15.805 40.388 1.00 41.41 96 ALA A O 1
ATOM 718 N N . ALA A 1 97 ? -39.157 14.169 41.910 1.00 48.19 97 ALA A N 1
ATOM 719 C CA . ALA A 1 97 ? -40.454 14.533 42.490 1.00 48.19 97 ALA A CA 1
ATOM 720 C C . ALA A 1 97 ? -40.707 13.921 43.882 1.00 48.19 97 ALA A C 1
ATOM 722 O O . ALA A 1 97 ? -41.576 13.069 44.019 1.00 48.19 97 ALA A O 1
ATOM 723 N N . ALA A 1 98 ? -39.973 14.377 44.906 1.00 43.06 98 ALA A N 1
ATOM 724 C CA . ALA A 1 98 ? -40.375 14.480 46.327 1.00 43.06 98 ALA A CA 1
ATOM 725 C C . ALA A 1 98 ? -39.086 14.656 47.156 1.00 43.06 98 ALA A C 1
ATOM 727 O O . ALA A 1 98 ? -38.226 13.795 47.152 1.00 43.06 98 ALA A O 1
ATOM 728 N N . THR A 1 99 ? -38.815 15.730 47.886 1.00 30.61 99 THR A N 1
ATOM 729 C CA . THR A 1 99 ? -39.668 16.453 48.822 1.00 30.61 99 THR A CA 1
ATOM 730 C C . THR A 1 99 ? -39.046 17.831 49.069 1.00 30.61 99 THR A C 1
ATOM 732 O O . THR A 1 99 ? -37.852 17.958 49.330 1.00 30.61 99 THR A O 1
ATOM 735 N N . 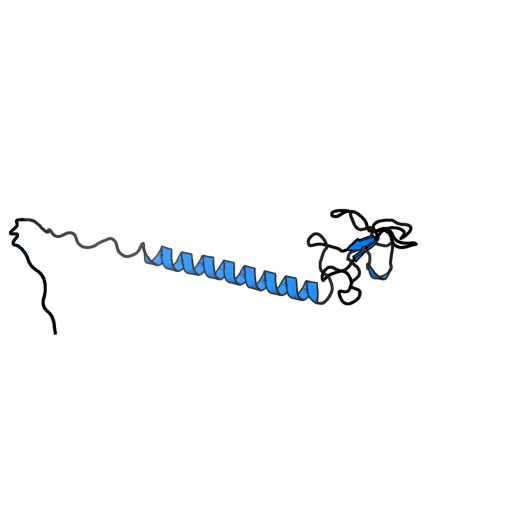ALA A 1 100 ? -39.866 18.875 49.008 1.00 51.28 100 ALA A N 1
ATOM 736 C CA . ALA A 1 100 ? -39.548 20.161 49.603 1.00 51.28 100 ALA A CA 1
ATOM 737 C C . ALA A 1 100 ? -40.104 20.162 51.029 1.00 51.28 100 ALA A C 1
ATOM 739 O O . ALA A 1 100 ? -41.320 20.111 51.182 1.00 51.28 100 ALA A O 1
ATOM 740 N N . VAL A 1 101 ? -39.243 20.246 52.046 1.00 36.91 101 VAL A N 1
ATOM 741 C CA . VAL A 1 101 ? -39.593 20.825 53.354 1.00 36.91 101 VAL A CA 1
ATOM 742 C C . VAL A 1 101 ? -38.362 21.484 53.989 1.00 36.91 101 VAL A C 1
ATOM 744 O O . VAL A 1 101 ? -37.421 20.829 54.417 1.00 36.91 101 VAL A O 1
ATOM 747 N N . GLU A 1 102 ? -38.406 22.815 53.951 1.00 41.88 102 GLU A N 1
ATOM 748 C CA . GLU A 1 102 ? -37.864 23.823 54.872 1.00 41.88 102 GLU A CA 1
ATOM 749 C C . GLU A 1 102 ? -36.583 23.545 55.678 1.00 41.88 102 GLU A C 1
ATOM 751 O O . GLU A 1 102 ? -36.569 22.785 56.641 1.00 41.88 102 GLU A O 1
ATOM 756 N N . SER A 1 103 ? -35.562 24.374 55.427 1.00 35.03 103 SER A N 1
ATOM 757 C CA . SER A 1 103 ? -34.554 24.718 56.432 1.00 35.03 103 SER A CA 1
ATOM 758 C C . SER A 1 103 ? -34.539 26.235 56.608 1.00 35.03 103 SER A C 1
ATOM 760 O O . SER A 1 103 ? -33.883 26.968 55.867 1.00 35.03 103 SER A O 1
ATOM 762 N N . THR A 1 104 ? -35.317 26.711 57.579 1.00 44.97 104 THR A N 1
ATOM 763 C CA . THR A 1 104 ? -35.312 28.104 58.026 1.00 44.97 104 THR A CA 1
ATOM 764 C C . THR A 1 104 ? -34.458 28.263 59.286 1.00 44.97 104 THR A C 1
ATOM 766 O O . THR A 1 104 ? -34.564 27.483 60.228 1.00 44.97 104 THR A O 1
ATOM 769 N N . THR A 1 105 ? -33.718 29.374 59.314 1.00 38.31 105 THR A N 1
ATOM 770 C CA . THR A 1 105 ? -33.179 30.093 60.485 1.00 38.31 105 THR A CA 1
ATOM 771 C C . THR A 1 105 ? -31.746 29.781 60.952 1.00 38.31 105 THR A C 1
ATOM 773 O O . THR A 1 105 ? -31.485 28.811 61.650 1.00 38.31 105 THR A O 1
ATOM 776 N N . GLY A 1 106 ? -30.855 30.757 60.716 1.00 34.12 106 GLY A N 1
ATOM 777 C CA . GLY A 1 106 ? -30.160 31.427 61.829 1.00 34.12 106 GLY A CA 1
ATOM 778 C C . GLY A 1 106 ? -28.679 31.111 62.072 1.00 34.12 106 GLY A C 1
ATOM 779 O O . GLY A 1 106 ? -28.342 30.265 62.890 1.00 34.12 106 GLY A O 1
ATOM 780 N N . ALA A 1 107 ? -27.792 31.908 61.469 1.00 42.88 107 ALA A N 1
ATOM 781 C CA . ALA A 1 107 ? -26.446 32.218 61.988 1.00 42.88 107 ALA A CA 1
ATOM 782 C C . ALA A 1 107 ? -26.547 33.044 63.314 1.00 42.88 107 ALA A C 1
ATOM 784 O O . ALA A 1 107 ? -27.650 33.533 63.573 1.00 42.88 107 ALA A O 1
ATOM 785 N N . PRO A 1 108 ? -25.476 33.328 64.116 1.00 53.84 108 PRO A N 1
ATOM 786 C CA . PRO A 1 108 ? -24.055 33.338 63.729 1.00 53.84 108 PRO A CA 1
ATOM 787 C C . PRO A 1 108 ? -22.977 32.941 64.784 1.00 53.84 108 PRO A C 1
ATOM 789 O O . PRO A 1 108 ? -23.203 32.871 65.985 1.00 53.84 108 PRO A O 1
ATOM 792 N N . ALA A 1 109 ? -21.758 32.771 64.252 1.00 44.50 109 ALA A N 1
ATOM 793 C CA . ALA A 1 109 ? -20.423 33.153 64.748 1.00 44.50 109 ALA A CA 1
ATOM 794 C C . ALA A 1 109 ? -20.003 32.954 66.223 1.00 44.50 109 ALA A C 1
ATOM 796 O O . ALA A 1 109 ? -20.566 33.549 67.137 1.00 44.50 109 ALA A O 1
ATOM 797 N N . ARG A 1 110 ? -18.801 32.373 66.402 1.00 40.31 110 ARG A N 1
ATOM 798 C CA . ARG A 1 110 ? -17.705 32.999 67.173 1.00 40.31 110 ARG A CA 1
ATOM 799 C C . ARG A 1 110 ? -16.339 32.379 66.858 1.00 40.31 110 ARG A C 1
ATOM 801 O O . ARG A 1 110 ? -16.179 31.168 66.795 1.00 40.31 110 ARG A O 1
ATOM 808 N N . SER A 1 111 ? -15.379 33.272 66.647 1.00 45.62 111 SER A N 1
ATOM 809 C CA . SER A 1 111 ? -13.970 33.046 66.330 1.00 45.62 111 SER A CA 1
ATOM 810 C C . SER A 1 111 ? -13.121 33.116 67.606 1.00 45.62 111 SER A C 1
ATOM 812 O O . SER A 1 111 ? -13.387 33.981 68.439 1.00 45.62 111 SER A O 1
ATOM 814 N N . ALA A 1 112 ? -12.101 32.261 67.737 1.00 48.62 112 ALA A N 1
ATOM 815 C CA . ALA A 1 112 ? -10.851 32.510 68.476 1.00 48.62 112 ALA A CA 1
ATOM 816 C C . ALA A 1 112 ? -9.857 31.367 68.151 1.00 48.62 112 ALA A C 1
ATOM 818 O O . ALA A 1 112 ? -10.240 30.209 68.230 1.00 48.62 112 ALA A O 1
ATOM 819 N N . HIS A 1 113 ? -8.673 31.572 67.564 1.00 41.53 113 HIS A N 1
ATOM 820 C CA . HIS A 1 113 ? -7.440 32.273 67.978 1.00 41.53 113 HIS A CA 1
ATOM 821 C C . HIS A 1 113 ? -6.326 31.298 68.443 1.00 41.53 113 HIS A C 1
ATOM 823 O O . HIS A 1 113 ? -6.336 30.819 69.567 1.00 41.53 113 HIS A O 1
ATOM 829 N N . ALA A 1 114 ? -5.343 31.125 67.546 1.00 44.34 114 ALA A N 1
ATOM 830 C CA . ALA A 1 114 ? -3.887 31.057 67.760 1.00 44.34 114 ALA A CA 1
ATOM 831 C C . ALA A 1 114 ? -3.144 29.805 68.310 1.00 44.34 114 ALA A C 1
ATOM 833 O O . ALA A 1 114 ? -3.433 29.273 69.373 1.00 44.34 114 ALA A O 1
ATOM 834 N N . ALA A 1 115 ? -2.019 29.555 67.611 1.00 45.81 115 ALA A N 1
ATOM 835 C CA . ALA A 1 115 ? -0.648 29.291 68.096 1.00 45.81 115 ALA A CA 1
ATOM 836 C C . ALA A 1 115 ? -0.055 27.857 68.019 1.00 45.81 115 ALA A C 1
ATOM 838 O O . ALA A 1 115 ? -0.548 26.895 68.592 1.00 45.81 115 ALA A O 1
ATOM 839 N N . SER A 1 116 ? 1.078 27.797 67.305 1.00 47.16 116 SER A N 1
ATOM 840 C CA . SER A 1 116 ? 2.040 26.703 67.037 1.00 47.16 116 SER A CA 1
ATOM 841 C C . SER A 1 116 ? 3.097 26.578 68.179 1.00 47.16 116 SER A C 1
ATOM 843 O O . SER A 1 116 ? 2.992 27.327 69.149 1.00 47.16 116 SER A O 1
ATOM 845 N N . PRO A 1 117 ? 4.256 25.892 68.027 1.00 65.69 117 PRO A N 1
ATOM 846 C CA . PRO A 1 117 ? 4.585 24.452 67.998 1.00 65.69 117 PRO A CA 1
ATOM 847 C C . PRO A 1 117 ? 5.466 24.006 69.206 1.00 65.69 117 PRO A C 1
ATOM 849 O O . PRO A 1 117 ? 5.872 24.839 70.011 1.00 65.69 117 PRO A O 1
ATOM 852 N N . ARG A 1 118 ? 5.822 22.706 69.302 1.00 46.31 118 ARG A N 1
ATOM 853 C CA . ARG A 1 118 ? 7.001 22.076 69.985 1.00 46.31 118 ARG A CA 1
ATOM 854 C C . ARG A 1 118 ? 6.917 20.561 69.682 1.00 46.31 118 ARG A C 1
ATOM 856 O O . ARG A 1 118 ? 5.838 20.008 69.818 1.00 46.31 118 ARG A O 1
ATOM 863 N N . GLY A 1 119 ? 7.907 19.826 69.178 1.00 46.91 119 GLY A N 1
ATOM 864 C CA . GLY A 1 119 ? 9.326 19.783 69.515 1.00 46.91 119 GLY A CA 1
ATOM 865 C C . GLY A 1 119 ? 9.594 18.558 70.402 1.00 46.91 119 GLY A C 1
ATOM 866 O O . GLY A 1 119 ? 9.284 18.623 71.589 1.00 46.91 119 GLY A O 1
ATOM 867 N N . ARG A 1 120 ? 10.155 17.477 69.842 1.00 47.50 120 ARG A N 1
ATOM 868 C CA . ARG A 1 120 ? 11.118 16.567 70.488 1.00 47.50 120 ARG A CA 1
ATOM 869 C C . ARG A 1 120 ? 11.762 15.663 69.440 1.00 47.50 120 ARG A C 1
ATOM 871 O O . ARG A 1 120 ? 11.015 15.195 68.558 1.00 47.50 120 ARG A O 1
#